Protein AF-A0A8R7UBS7-F1 (afdb_monomer_lite)

Organism: Triticum urartu (NCBI:txid4572)

Sequence (54 aa):
MEKALVRLLGRNPAVPAVFIGGRLVGCTDKVMSLHLGGKLVPLLRNAACWLGGG

Radius of gyration: 12.73 Å; chains: 1; bounding box: 29×24×30 Å

Structure (mmCIF, N/CA/C/O backbone):
data_AF-A0A8R7UBS7-F1
#
_entry.id   AF-A0A8R7UBS7-F1
#
loop_
_atom_site.group_PDB
_atom_site.id
_atom_site.type_symbol
_atom_site.label_atom_id
_atom_site.label_alt_id
_atom_site.label_comp_id
_atom_site.label_asym_id
_atom_site.label_entity_id
_atom_site.label_seq_id
_atom_site.pdbx_PDB_ins_code
_atom_site.Cartn_x
_atom_site.Cartn_y
_atom_site.Cartn_z
_atom_site.occupancy
_atom_site.B_iso_or_equiv
_atom_site.auth_seq_id
_atom_site.auth_comp_id
_atom_site.auth_asym_id
_atom_site.auth_atom_id
_atom_site.pdbx_PDB_model_num
ATOM 1 N N . MET A 1 1 ? -2.274 -13.710 -14.393 1.00 73.44 1 MET A N 1
ATOM 2 C CA . MET A 1 1 ? -1.997 -12.840 -13.231 1.00 73.44 1 MET A CA 1
ATOM 3 C C . MET A 1 1 ? -0.899 -11.825 -13.541 1.00 73.44 1 MET A C 1
ATOM 5 O O . MET A 1 1 ? -1.195 -10.639 -13.547 1.00 73.44 1 MET A O 1
ATOM 9 N N . GLU A 1 2 ? 0.306 -12.249 -13.933 1.00 78.56 2 GLU A N 1
ATOM 10 C CA . GLU A 1 2 ? 1.410 -11.332 -14.293 1.00 78.56 2 GLU A CA 1
ATOM 11 C C . GLU A 1 2 ? 1.061 -10.302 -15.376 1.00 78.56 2 GLU A C 1
ATOM 13 O O . GLU A 1 2 ? 1.328 -9.119 -15.203 1.00 78.56 2 GLU A O 1
ATOM 18 N N . LYS A 1 3 ? 0.372 -10.701 -16.457 1.00 82.94 3 LYS A N 1
ATOM 19 C CA . LYS A 1 3 ? -0.076 -9.755 -17.502 1.00 82.94 3 LYS A CA 1
ATOM 20 C C . LYS A 1 3 ? -0.961 -8.627 -16.955 1.00 82.94 3 LYS A C 1
ATOM 22 O O . LYS A 1 3 ? -0.911 -7.516 -17.470 1.00 82.94 3 LYS A O 1
ATOM 27 N N . ALA A 1 4 ? -1.775 -8.902 -15.934 1.00 84.31 4 ALA A N 1
ATOM 28 C CA . ALA A 1 4 ? -2.606 -7.882 -15.296 1.00 84.31 4 ALA A CA 1
ATOM 29 C C . ALA A 1 4 ? -1.757 -6.944 -14.427 1.00 84.31 4 ALA A C 1
ATOM 31 O O . ALA A 1 4 ? -1.960 -5.737 -14.462 1.00 84.31 4 ALA A O 1
ATOM 32 N N . LEU A 1 5 ? -0.756 -7.477 -13.724 1.00 83.00 5 LEU A N 1
ATOM 33 C CA . LEU A 1 5 ? 0.178 -6.674 -12.935 1.00 83.00 5 LEU A CA 1
ATOM 34 C C . LEU A 1 5 ? 1.035 -5.760 -13.814 1.00 83.00 5 LEU A C 1
ATOM 36 O O . LEU A 1 5 ? 1.183 -4.591 -13.487 1.00 83.00 5 LEU A O 1
ATOM 40 N N . VAL A 1 6 ? 1.506 -6.235 -14.969 1.00 83.88 6 VAL A N 1
ATOM 41 C CA . VAL A 1 6 ? 2.210 -5.392 -15.955 1.00 83.88 6 VAL A CA 1
ATOM 42 C C . VAL A 1 6 ? 1.318 -4.251 -16.453 1.00 83.88 6 VAL A C 1
ATOM 44 O O . VAL A 1 6 ? 1.781 -3.131 -16.640 1.00 83.88 6 VAL A O 1
ATOM 47 N N . ARG A 1 7 ? 0.017 -4.499 -16.641 1.00 85.00 7 ARG A N 1
ATOM 48 C CA . ARG A 1 7 ? -0.933 -3.441 -17.024 1.00 85.00 7 ARG A CA 1
ATOM 49 C C . ARG A 1 7 ? -1.161 -2.421 -15.907 1.00 85.00 7 ARG A C 1
ATOM 51 O O . ARG A 1 7 ? -1.346 -1.250 -16.204 1.00 85.00 7 ARG A O 1
ATOM 58 N N . LEU A 1 8 ? -1.159 -2.865 -14.651 1.00 82.75 8 LEU A N 1
ATOM 59 C CA . LEU A 1 8 ? -1.410 -2.016 -13.483 1.00 82.75 8 LEU A CA 1
ATOM 60 C C . LEU A 1 8 ? -0.171 -1.240 -13.007 1.00 82.75 8 LEU A C 1
ATOM 62 O O . LEU A 1 8 ? -0.315 -0.144 -12.476 1.00 82.75 8 LEU A O 1
ATOM 66 N N . LEU A 1 9 ? 1.025 -1.808 -13.167 1.00 83.44 9 LEU A N 1
ATOM 67 C CA . LEU A 1 9 ? 2.281 -1.292 -12.607 1.00 83.44 9 LEU A CA 1
ATOM 68 C C . LEU A 1 9 ? 3.271 -0.796 -13.673 1.00 83.44 9 LEU A C 1
ATOM 70 O O . LEU A 1 9 ? 4.242 -0.131 -13.330 1.00 83.44 9 LEU A O 1
ATOM 74 N N . GLY A 1 10 ? 3.047 -1.106 -14.954 1.00 80.69 10 GLY A N 1
ATOM 75 C CA . GLY A 1 10 ? 3.954 -0.772 -16.054 1.00 80.69 10 GLY A CA 1
ATOM 76 C C . GLY A 1 10 ? 4.878 -1.925 -16.465 1.00 80.69 10 GLY A C 1
ATOM 77 O O . GLY A 1 10 ? 4.715 -3.072 -16.050 1.00 80.69 10 GLY A O 1
ATOM 78 N N . ARG A 1 11 ? 5.841 -1.644 -17.354 1.00 66.75 11 ARG A N 1
ATOM 79 C CA . ARG A 1 11 ? 6.757 -2.658 -17.911 1.00 66.75 11 ARG A CA 1
ATOM 80 C C . ARG A 1 11 ? 7.781 -3.100 -16.856 1.00 66.75 11 ARG A C 1
ATOM 82 O O . ARG A 1 11 ? 8.498 -2.264 -16.324 1.00 66.75 11 ARG A O 1
ATOM 89 N N . ASN A 1 12 ? 7.889 -4.413 -16.634 1.00 64.06 12 ASN A N 1
ATOM 90 C CA . ASN A 1 12 ? 8.882 -5.054 -15.759 1.00 64.06 12 ASN A CA 1
ATOM 91 C C . ASN A 1 12 ? 8.860 -4.596 -14.280 1.00 64.06 12 ASN A C 1
ATOM 93 O O . ASN A 1 12 ? 9.885 -4.149 -13.761 1.00 64.06 12 ASN A O 1
ATOM 97 N N . PRO A 1 13 ? 7.728 -4.711 -13.564 1.00 61.44 13 PRO A N 1
ATOM 98 C CA . PRO A 1 13 ? 7.750 -4.520 -12.127 1.00 61.44 13 PRO A CA 1
ATOM 99 C C . PRO A 1 13 ? 8.454 -5.735 -11.505 1.00 61.44 13 PRO A C 1
ATOM 1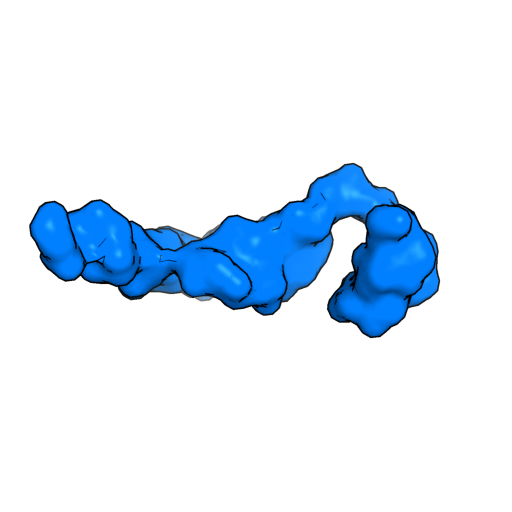01 O O . PRO A 1 13 ? 7.924 -6.845 -11.531 1.00 61.44 13 PRO A O 1
ATOM 104 N N . ALA A 1 14 ? 9.652 -5.547 -10.950 1.00 64.69 14 ALA A N 1
ATOM 105 C CA . ALA A 1 14 ? 10.199 -6.497 -9.986 1.00 64.69 14 ALA A CA 1
ATOM 106 C C . ALA A 1 14 ? 9.307 -6.411 -8.731 1.00 64.69 14 ALA A C 1
ATOM 108 O O . ALA A 1 14 ? 9.438 -5.504 -7.913 1.00 64.69 14 ALA A O 1
ATOM 109 N N . VAL A 1 15 ? 8.279 -7.260 -8.689 1.00 64.12 15 VAL A N 1
ATOM 110 C CA . VAL A 1 15 ? 7.181 -7.246 -7.705 1.00 64.12 15 VAL A CA 1
ATOM 111 C C . VAL A 1 15 ? 7.653 -7.739 -6.328 1.00 64.12 15 VAL A C 1
ATOM 113 O O . VAL A 1 15 ? 8.628 -8.488 -6.256 1.00 64.12 15 VAL A O 1
ATOM 116 N N . PRO A 1 16 ? 7.004 -7.311 -5.223 1.00 80.31 16 PRO A N 1
ATOM 117 C CA . PRO A 1 16 ? 5.548 -7.360 -5.005 1.00 80.31 16 PRO A CA 1
ATOM 118 C C . PRO A 1 16 ? 4.739 -6.131 -5.461 1.00 80.31 16 PRO A C 1
ATOM 120 O O . PRO A 1 16 ? 5.187 -4.990 -5.368 1.00 80.31 16 PRO A O 1
ATOM 123 N N . ALA A 1 17 ? 3.496 -6.381 -5.894 1.00 88.88 17 ALA A N 1
ATOM 124 C CA . ALA A 1 17 ? 2.449 -5.369 -6.042 1.00 88.88 17 ALA A CA 1
ATOM 125 C C . ALA A 1 17 ? 1.737 -5.181 -4.695 1.00 88.88 17 ALA A C 1
ATOM 127 O O . ALA A 1 17 ? 1.243 -6.152 -4.121 1.00 88.88 17 ALA A O 1
ATOM 128 N N . VAL A 1 18 ? 1.681 -3.952 -4.187 1.00 91.31 18 VAL A N 1
ATOM 129 C CA . VAL A 1 18 ? 1.208 -3.656 -2.832 1.00 91.31 18 VAL A CA 1
ATOM 130 C C . VAL A 1 18 ? -0.151 -2.970 -2.871 1.00 91.31 18 VAL A C 1
ATOM 132 O O . VAL A 1 18 ? -0.344 -1.946 -3.533 1.00 91.31 18 VAL A O 1
ATOM 135 N N . PHE A 1 19 ? -1.086 -3.531 -2.109 1.00 92.25 19 PHE A N 1
ATOM 136 C CA . PHE A 1 19 ? -2.422 -2.991 -1.896 1.00 92.25 19 PHE A CA 1
ATOM 137 C C . PHE A 1 19 ? -2.583 -2.602 -0.428 1.00 92.25 19 PHE A C 1
ATOM 139 O O . PHE A 1 19 ? -2.166 -3.344 0.458 1.00 92.25 19 PHE A O 1
ATOM 146 N N . ILE A 1 20 ? -3.206 -1.453 -0.167 1.00 93.25 20 ILE A N 1
ATOM 147 C CA . ILE A 1 20 ? -3.528 -0.987 1.187 1.00 93.25 20 ILE A CA 1
ATOM 148 C C . ILE A 1 20 ? -4.993 -0.544 1.203 1.00 93.25 20 ILE A C 1
ATOM 150 O O . ILE A 1 20 ? -5.407 0.258 0.366 1.00 93.25 20 ILE A O 1
ATOM 154 N N . GLY A 1 21 ? -5.797 -1.099 2.117 1.00 90.50 21 GLY A N 1
ATOM 155 C CA . GLY A 1 21 ? -7.239 -0.818 2.184 1.00 90.50 21 GLY A CA 1
ATOM 156 C C . GLY A 1 21 ? -7.989 -1.180 0.896 1.00 90.50 21 GLY A C 1
ATOM 157 O O . GLY A 1 21 ? -8.848 -0.428 0.450 1.00 90.50 21 GLY A O 1
ATOM 158 N N . GLY A 1 22 ? -7.590 -2.268 0.226 1.00 90.69 22 GLY A N 1
ATOM 159 C CA . GLY A 1 22 ? -8.178 -2.709 -1.047 1.00 90.69 22 GLY A CA 1
ATOM 160 C C . GLY A 1 22 ? -7.782 -1.881 -2.277 1.00 90.69 22 GLY A C 1
ATOM 161 O O . GLY A 1 22 ? -8.194 -2.205 -3.388 1.00 90.69 22 GLY A O 1
ATOM 162 N N . ARG A 1 23 ? -6.962 -0.834 -2.123 1.00 91.00 23 ARG A N 1
ATOM 163 C CA . ARG A 1 23 ? -6.499 0.017 -3.229 1.00 91.00 23 ARG A CA 1
ATOM 164 C C . ARG A 1 23 ? -5.057 -0.290 -3.606 1.00 91.00 23 ARG A C 1
ATOM 166 O O . ARG A 1 23 ? -4.207 -0.440 -2.730 1.00 91.00 23 ARG A O 1
ATOM 173 N N . LEU A 1 24 ? -4.779 -0.340 -4.909 1.00 91.56 24 LEU A N 1
ATOM 174 C CA . LEU A 1 24 ? -3.419 -0.485 -5.424 1.00 91.56 24 LEU A CA 1
ATOM 175 C C . LEU A 1 24 ? -2.604 0.768 -5.090 1.00 91.56 24 LEU A C 1
ATOM 177 O O . LEU A 1 24 ? -2.972 1.872 -5.487 1.00 91.56 24 LEU A O 1
ATOM 181 N N . VAL A 1 25 ? -1.489 0.585 -4.387 1.00 91.88 25 VAL A N 1
ATOM 182 C CA . VAL A 1 25 ? -0.548 1.663 -4.053 1.00 91.88 25 VAL A CA 1
ATOM 183 C C . VAL A 1 25 ? 0.620 1.693 -5.035 1.00 91.88 25 VAL A C 1
ATOM 185 O O . VAL A 1 25 ? 1.086 2.773 -5.390 1.00 91.88 25 VAL A O 1
ATOM 188 N N . GLY A 1 26 ? 1.067 0.528 -5.505 1.00 89.00 26 GLY A N 1
ATOM 189 C CA . GLY A 1 26 ? 2.164 0.392 -6.464 1.00 89.00 26 GLY A CA 1
ATOM 190 C C . GLY A 1 26 ? 3.127 -0.723 -6.070 1.00 89.00 26 GLY A C 1
ATOM 191 O O . GLY A 1 26 ? 2.752 -1.643 -5.346 1.00 89.00 26 GLY A O 1
ATOM 192 N N . CYS A 1 27 ? 4.365 -0.640 -6.548 1.00 88.69 27 CYS A N 1
ATOM 193 C CA . CYS A 1 27 ? 5.449 -1.539 -6.156 1.00 88.69 27 CYS A CA 1
ATOM 194 C C .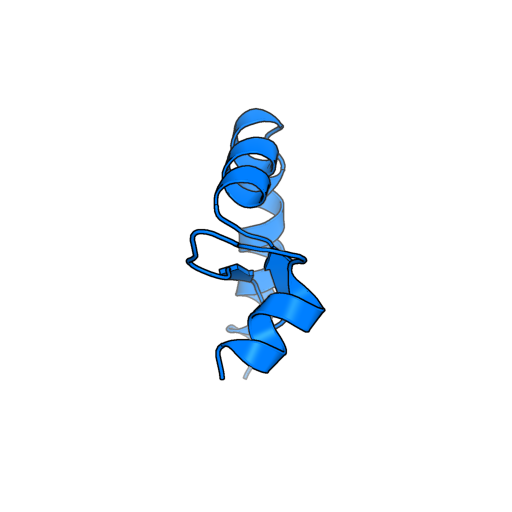 CYS A 1 27 ? 6.150 -1.047 -4.875 1.00 88.69 27 CYS A C 1
ATOM 196 O O . CYS A 1 27 ? 5.780 -0.033 -4.273 1.00 88.69 27 CYS A O 1
ATOM 198 N N . THR A 1 28 ? 7.190 -1.766 -4.459 1.00 88.00 28 THR A N 1
ATOM 199 C CA . THR A 1 28 ? 7.968 -1.470 -3.249 1.00 88.00 28 THR A CA 1
ATOM 200 C C . THR A 1 28 ? 8.591 -0.070 -3.248 1.00 88.00 28 THR A C 1
ATOM 202 O O . THR A 1 28 ? 8.610 0.579 -2.204 1.00 88.00 28 THR A O 1
ATOM 205 N N . ASP A 1 29 ? 9.045 0.447 -4.395 1.00 88.75 29 ASP A N 1
ATOM 206 C CA . ASP A 1 29 ? 9.614 1.800 -4.510 1.00 88.75 29 ASP A CA 1
ATOM 207 C C . ASP A 1 29 ? 8.609 2.875 -4.072 1.00 88.75 29 ASP A C 1
ATOM 209 O O . ASP A 1 29 ? 8.949 3.806 -3.333 1.00 88.75 29 ASP A O 1
ATOM 213 N N . LYS A 1 30 ? 7.335 2.701 -4.440 1.00 90.69 30 LYS A N 1
ATOM 214 C CA . LYS A 1 30 ? 6.277 3.641 -4.087 1.00 90.69 30 LYS A CA 1
ATOM 215 C C . LYS A 1 30 ? 5.973 3.601 -2.596 1.00 90.69 30 LYS A C 1
ATOM 217 O O . LYS A 1 30 ? 5.774 4.652 -1.986 1.00 90.69 30 LYS A O 1
ATOM 222 N N . VAL A 1 31 ? 5.983 2.409 -2.001 1.00 92.69 31 VAL A N 1
ATOM 223 C CA . VAL A 1 31 ? 5.823 2.230 -0.550 1.00 92.69 31 VAL A CA 1
ATOM 224 C C . VAL A 1 31 ? 6.976 2.893 0.203 1.00 92.69 31 VAL A C 1
ATOM 226 O O . VAL A 1 31 ? 6.734 3.631 1.158 1.00 92.69 31 VAL A O 1
ATOM 229 N N . MET A 1 32 ? 8.214 2.713 -0.261 1.00 92.88 32 MET A N 1
ATOM 230 C CA . MET A 1 32 ? 9.388 3.349 0.339 1.00 92.88 32 MET A CA 1
ATOM 231 C C . MET A 1 32 ? 9.342 4.874 0.215 1.00 92.88 32 MET A C 1
ATOM 233 O O . MET A 1 32 ? 9.607 5.572 1.189 1.00 92.88 32 MET A O 1
ATOM 237 N N . SER A 1 33 ? 8.917 5.410 -0.932 1.00 95.31 33 SER A N 1
ATOM 238 C CA . SER A 1 33 ? 8.696 6.852 -1.102 1.00 95.31 33 SER A CA 1
ATOM 239 C C . SER A 1 33 ? 7.655 7.399 -0.111 1.00 95.31 33 SER A C 1
ATOM 241 O O . SER A 1 33 ? 7.864 8.454 0.489 1.00 95.31 33 SER A O 1
ATOM 243 N N . LEU A 1 34 ? 6.559 6.668 0.130 1.00 96.62 34 LEU A N 1
ATOM 244 C CA . LEU A 1 34 ? 5.551 7.041 1.131 1.00 96.62 34 LEU A CA 1
ATOM 245 C C . LEU A 1 34 ? 6.086 6.973 2.566 1.00 96.62 34 LEU A C 1
ATOM 247 O O . LEU A 1 34 ? 5.694 7.800 3.390 1.00 96.62 34 LEU A O 1
ATOM 251 N N . HIS A 1 35 ? 6.948 6.001 2.872 1.00 96.44 35 HIS A N 1
ATOM 252 C CA . HIS A 1 35 ? 7.595 5.881 4.177 1.00 96.44 35 HIS A CA 1
ATOM 253 C C . HIS A 1 35 ? 8.536 7.061 4.434 1.00 96.44 35 HIS A C 1
ATOM 255 O O . HIS A 1 35 ? 8.367 7.768 5.425 1.00 96.44 35 HIS A O 1
ATOM 261 N N . LEU A 1 36 ? 9.452 7.328 3.499 1.00 97.81 36 LEU A N 1
ATOM 262 C CA . LEU A 1 36 ? 10.399 8.443 3.582 1.00 97.81 36 LEU A CA 1
ATOM 263 C C . LEU A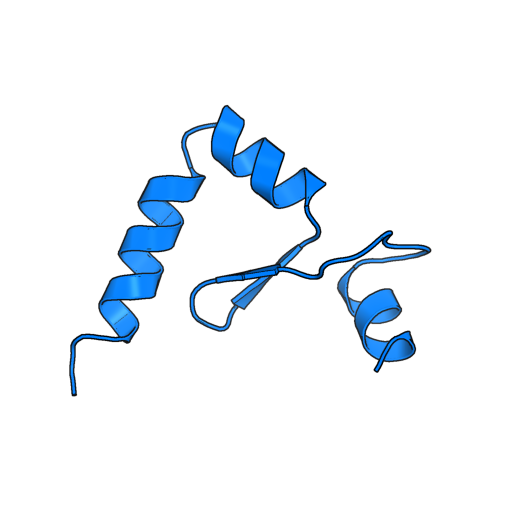 1 36 ? 9.685 9.801 3.633 1.00 97.81 36 LEU A C 1
ATOM 265 O O . LEU A 1 36 ? 10.125 10.709 4.327 1.00 97.81 36 LEU A O 1
ATOM 269 N N . GLY A 1 37 ? 8.551 9.931 2.940 1.00 97.50 37 GLY A N 1
ATOM 270 C CA . GLY A 1 37 ? 7.709 11.125 2.978 1.00 97.50 37 GLY A CA 1
ATOM 271 C C . GLY A 1 37 ? 6.768 11.223 4.186 1.00 97.50 37 GLY A C 1
ATOM 272 O O . GLY A 1 37 ? 5.933 12.125 4.204 1.00 97.50 37 GLY A O 1
ATOM 273 N N . GLY A 1 38 ? 6.814 10.287 5.144 1.00 97.31 38 GLY A N 1
ATOM 274 C CA . GLY A 1 38 ? 5.965 10.293 6.345 1.00 97.31 38 GLY A CA 1
ATOM 275 C C . GLY A 1 38 ?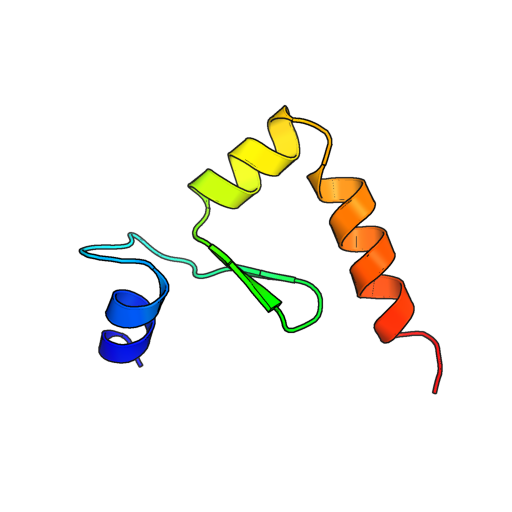 4.469 10.038 6.098 1.00 97.31 38 GLY A C 1
ATOM 276 O O . GLY A 1 38 ? 3.651 10.195 7.001 1.00 97.31 38 GLY A O 1
ATOM 277 N N . LYS A 1 39 ? 4.078 9.634 4.883 1.00 97.38 39 LYS A N 1
ATOM 278 C CA . LYS A 1 39 ? 2.672 9.455 4.468 1.00 97.38 39 LYS A CA 1
ATOM 279 C C . LYS A 1 39 ? 2.161 8.027 4.635 1.00 97.38 39 LYS A C 1
ATOM 281 O O . LYS A 1 39 ? 0.950 7.812 4.620 1.00 97.38 39 LYS A O 1
ATOM 286 N N . LEU A 1 40 ? 3.057 7.054 4.808 1.00 96.50 40 LEU A N 1
ATOM 287 C CA . LEU A 1 40 ? 2.678 5.642 4.888 1.00 96.50 40 LEU A CA 1
ATOM 288 C C . LEU A 1 40 ? 1.834 5.321 6.133 1.00 96.50 40 LEU A C 1
ATOM 290 O O . LEU A 1 40 ? 0.796 4.676 6.016 1.00 96.50 40 LEU A O 1
ATOM 294 N N . VAL A 1 41 ? 2.236 5.796 7.316 1.00 95.94 41 VAL A N 1
ATOM 295 C CA . VAL A 1 41 ? 1.519 5.516 8.577 1.00 95.94 41 VAL A CA 1
ATOM 296 C C . VAL A 1 41 ? 0.103 6.119 8.597 1.00 95.94 41 VAL A C 1
ATOM 298 O O . VAL A 1 41 ? -0.831 5.389 8.939 1.00 95.94 41 VAL A O 1
ATOM 301 N N . PRO A 1 42 ? -0.117 7.390 8.195 1.00 95.25 42 PRO A N 1
ATOM 302 C CA . PRO A 1 42 ? -1.469 7.932 8.033 1.00 95.25 42 PRO A CA 1
ATOM 3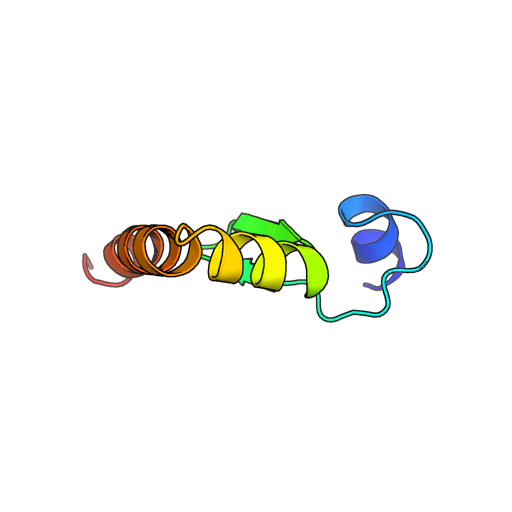03 C C . PRO A 1 42 ? -2.340 7.119 7.068 1.00 95.25 42 PRO A C 1
ATOM 305 O O . PRO A 1 42 ? -3.504 6.849 7.356 1.00 95.25 42 PRO A O 1
ATOM 308 N N . LEU A 1 43 ? -1.769 6.680 5.942 1.00 94.56 43 LEU A N 1
ATOM 309 C CA . LEU A 1 43 ? -2.477 5.880 4.943 1.00 94.56 43 LEU A CA 1
ATOM 310 C C . LEU A 1 43 ? -2.922 4.526 5.521 1.00 94.56 43 LEU A C 1
ATOM 312 O O . LEU A 1 43 ? -4.074 4.135 5.342 1.00 94.56 43 LEU A O 1
ATOM 316 N N . LEU A 1 44 ? -2.049 3.848 6.272 1.00 95.00 44 LEU A N 1
ATOM 317 C CA . LEU A 1 44 ? -2.373 2.588 6.949 1.00 95.00 44 LEU A CA 1
ATOM 318 C C . LEU A 1 44 ? -3.483 2.752 7.995 1.00 95.00 44 LEU A C 1
ATOM 320 O O . LEU A 1 44 ? -4.392 1.928 8.043 1.00 95.00 44 LEU A O 1
ATOM 324 N N . ARG A 1 45 ? -3.455 3.822 8.799 1.00 93.81 45 ARG A N 1
ATOM 325 C CA . ARG A 1 45 ? -4.513 4.103 9.789 1.00 93.81 45 ARG A CA 1
ATOM 326 C C . ARG A 1 45 ? -5.870 4.310 9.126 1.00 93.81 45 ARG A C 1
ATOM 328 O O . ARG A 1 45 ? -6.858 3.726 9.561 1.00 93.81 45 ARG A O 1
ATOM 335 N N . ASN A 1 46 ? -5.899 5.088 8.046 1.00 91.56 46 ASN A N 1
ATOM 336 C CA . ASN A 1 46 ? -7.122 5.310 7.282 1.00 91.56 46 ASN A CA 1
ATOM 337 C C . ASN A 1 46 ? -7.660 4.001 6.704 1.00 91.56 46 ASN A C 1
ATOM 339 O O . ASN A 1 46 ? -8.861 3.773 6.754 1.00 91.56 46 ASN A O 1
ATOM 343 N N . ALA A 1 47 ? -6.783 3.131 6.198 1.00 92.31 47 ALA A N 1
ATOM 344 C CA . ALA A 1 47 ? -7.165 1.823 5.677 1.00 92.31 47 ALA A CA 1
ATOM 345 C C . ALA A 1 47 ? -7.656 0.857 6.768 1.00 92.31 47 ALA A C 1
ATOM 347 O O . ALA A 1 47 ? -8.588 0.100 6.524 1.00 92.31 47 ALA A O 1
ATOM 348 N N . ALA A 1 48 ? -7.072 0.896 7.967 1.00 82.50 48 ALA A N 1
ATOM 349 C CA . ALA A 1 48 ? -7.480 0.050 9.088 1.00 82.50 48 ALA A CA 1
ATOM 350 C C . ALA A 1 48 ? -8.873 0.407 9.632 1.00 82.50 48 ALA A C 1
ATOM 352 O O . ALA A 1 48 ? -9.591 -0.483 10.079 1.00 82.50 48 ALA A O 1
ATOM 353 N N . CYS A 1 49 ? -9.291 1.676 9.535 1.00 72.56 49 CYS A N 1
ATOM 354 C CA . CYS A 1 49 ? -10.644 2.110 9.908 1.00 72.56 49 CYS A CA 1
ATOM 355 C C . CYS A 1 49 ? -11.741 1.346 9.135 1.00 72.56 49 CYS A C 1
ATOM 357 O O . CYS A 1 49 ? -12.827 1.120 9.656 1.00 72.56 49 CYS A O 1
ATOM 359 N N . TRP A 1 50 ? -11.434 0.858 7.928 1.00 60.00 50 TRP A N 1
ATOM 360 C CA . TRP A 1 50 ? -12.355 0.041 7.129 1.00 60.00 50 TRP A CA 1
ATOM 361 C C . TRP A 1 50 ? -12.519 -1.400 7.631 1.00 60.00 50 TRP A C 1
ATOM 363 O O . TRP A 1 50 ? -13.454 -2.070 7.212 1.00 60.00 50 TRP A O 1
ATOM 373 N N . LEU A 1 51 ? -11.628 -1.894 8.497 1.00 59.41 51 LEU A N 1
ATOM 374 C CA . LEU A 1 51 ? -11.643 -3.279 8.987 1.00 59.41 51 LEU A CA 1
ATOM 375 C C . LEU A 1 51 ? -12.264 -3.428 10.387 1.00 59.41 51 LEU A C 1
ATOM 377 O O . LEU A 1 51 ? -12.402 -4.551 10.857 1.00 59.41 51 LEU A O 1
ATOM 381 N N . GLY A 1 52 ? -12.607 -2.323 11.062 1.00 63.69 52 GLY A N 1
ATOM 382 C CA . GLY A 1 52 ? -13.055 -2.312 12.464 1.00 63.69 52 GLY A CA 1
ATOM 383 C C . GLY A 1 52 ? -14.514 -1.904 12.702 1.00 63.69 52 GLY A C 1
ATOM 384 O O . GLY A 1 52 ? -14.878 -1.655 13.846 1.00 63.69 52 GLY A O 1
ATOM 385 N N . GLY A 1 53 ? -15.333 -1.790 11.654 1.00 57.69 53 GLY A N 1
ATOM 386 C CA . GLY A 1 53 ? -16.746 -1.410 11.756 1.00 57.69 53 GLY A CA 1
ATOM 387 C C . GLY A 1 53 ? -17.650 -2.412 11.049 1.00 57.69 53 GLY A C 1
ATOM 388 O O . GLY A 1 53 ? -18.077 -2.161 9.924 1.00 57.69 53 GLY A O 1
ATOM 389 N N . GLY A 1 54 ? -17.902 -3.540 11.711 1.00 48.50 54 GLY A N 1
ATOM 390 C CA . GLY A 1 54 ? -18.815 -4.609 11.308 1.00 48.50 54 GLY A CA 1
ATOM 391 C C . GLY A 1 54 ? -18.977 -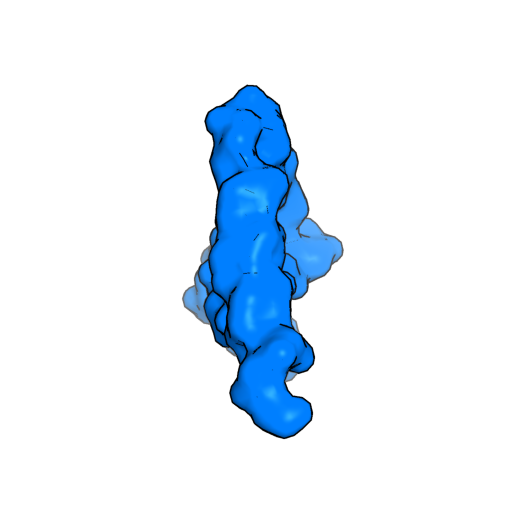5.597 12.448 1.00 48.50 54 GLY A C 1
ATOM 392 O O . GLY A 1 54 ? -17.933 -6.145 12.862 1.00 48.50 54 GLY A O 1
#

Secondary structure (DSSP, 8-state):
-HHHHHHHH-S---SPPEEETTEEEESHHHHHHHHHTT-HHHHHHHHHGGGS--

pLDDT: mean 84.24, std 12.65, range [48.5, 97.81]

InterPro domains:
  IPR011905 Glutaredoxin-like, plant II [PTHR10168] (1-48)
  IPR036249 Thioredoxin-like superfamily [SSF52833] (4-48)

Foldseek 3Di:
DVVVLCVVAPPDDPDDFDDALNHTQYGPVSLVVCVVVVNNVVSNVVSVVVVPDD